Protein AF-A0AAW1ZH03-F1 (afdb_monomer_lite)

Sequence (108 aa):
MILFAAAESSPYEASGETVQTITFKEDQCNPSKTAIKCCICLKTLKKYLPIINAKINKKINSICRPNLYLWRTCRSIAKIVKNLVIKGYFPGSPRRSCIKYKMCKRID

pLDDT: mean 71.93, std 22.71, range [30.16, 93.81]

Structure (mmCIF, N/CA/C/O backbone):
data_AF-A0AAW1ZH03-F1
#
_entry.id   AF-A0AAW1ZH03-F1
#
loop_
_atom_site.group_PDB
_atom_site.id
_atom_site.type_symbol
_atom_site.label_atom_id
_atom_site.label_alt_id
_atom_site.label_comp_id
_atom_site.label_asym_id
_atom_site.label_entity_id
_atom_site.label_seq_id
_atom_site.pdbx_PDB_ins_code
_atom_site.Cartn_x
_atom_site.Cartn_y
_atom_site.Cartn_z
_atom_site.occupancy
_atom_site.B_iso_or_equiv
_atom_site.auth_seq_id
_atom_site.auth_comp_id
_atom_site.auth_asym_id
_atom_site.auth_atom_id
_atom_site.pdbx_PDB_model_num
ATOM 1 N N . MET A 1 1 ? 33.033 -42.393 -45.285 1.00 32.06 1 MET A N 1
ATOM 2 C CA . MET A 1 1 ? 34.231 -41.855 -45.962 1.00 32.06 1 MET A CA 1
ATOM 3 C C . MET A 1 1 ? 33.945 -40.416 -46.386 1.00 32.06 1 MET A C 1
ATOM 5 O O . MET A 1 1 ? 32.972 -40.213 -47.088 1.00 32.06 1 MET A O 1
ATOM 9 N N . ILE A 1 2 ? 34.726 -39.473 -45.839 1.00 30.16 2 ILE A N 1
ATOM 10 C CA . ILE A 1 2 ? 35.370 -38.285 -46.454 1.00 30.16 2 ILE A CA 1
ATOM 11 C C . ILE A 1 2 ? 34.574 -37.379 -47.433 1.00 30.16 2 ILE A C 1
ATOM 13 O O . ILE A 1 2 ? 34.285 -37.806 -48.540 1.00 30.16 2 ILE A O 1
ATOM 17 N N . LEU A 1 3 ? 34.409 -36.108 -46.990 1.00 34.41 3 LEU A N 1
ATOM 18 C CA . LEU A 1 3 ? 34.442 -34.776 -47.667 1.00 34.41 3 LEU A CA 1
ATOM 19 C C . LEU A 1 3 ? 33.531 -34.524 -48.901 1.00 34.41 3 LEU A C 1
ATOM 21 O O . LEU A 1 3 ? 33.303 -35.408 -49.705 1.00 34.41 3 LEU A O 1
ATOM 25 N N . PHE A 1 4 ? 32.915 -33.348 -49.100 1.00 31.84 4 PHE A N 1
ATOM 26 C CA . PHE A 1 4 ? 33.530 -32.026 -49.305 1.00 31.84 4 PHE A CA 1
ATOM 27 C C . PHE A 1 4 ? 32.598 -30.852 -48.949 1.00 31.84 4 PHE A C 1
ATOM 29 O O . PHE A 1 4 ? 31.381 -30.922 -49.099 1.00 31.84 4 PHE A O 1
ATOM 36 N N . ALA A 1 5 ? 33.226 -29.750 -48.537 1.00 40.78 5 ALA A N 1
ATOM 37 C CA . ALA A 1 5 ? 32.662 -28.408 -48.504 1.00 40.78 5 ALA A CA 1
ATOM 38 C C . ALA A 1 5 ? 32.728 -27.751 -49.895 1.00 40.78 5 ALA A C 1
ATOM 40 O O . ALA A 1 5 ? 33.683 -27.987 -50.634 1.00 40.78 5 ALA A O 1
ATOM 41 N N . ALA A 1 6 ? 31.778 -26.861 -50.190 1.00 39.00 6 ALA A N 1
ATOM 42 C CA . ALA A 1 6 ? 31.954 -25.758 -51.132 1.00 39.00 6 ALA A CA 1
ATOM 43 C C . ALA A 1 6 ? 31.094 -24.561 -50.682 1.00 39.00 6 ALA A C 1
ATOM 45 O O . ALA A 1 6 ? 29.874 -24.668 -50.559 1.00 39.00 6 ALA A O 1
ATOM 46 N N . ALA A 1 7 ? 31.771 -23.447 -50.389 1.00 38.81 7 ALA A N 1
ATOM 47 C CA . ALA A 1 7 ? 31.233 -22.084 -50.423 1.00 38.81 7 ALA A CA 1
ATOM 48 C C . ALA A 1 7 ? 30.827 -21.753 -51.887 1.00 38.81 7 ALA A C 1
ATOM 50 O O . ALA A 1 7 ? 31.206 -22.490 -52.788 1.00 38.81 7 ALA A O 1
ATOM 51 N N . GLU A 1 8 ? 30.019 -20.763 -52.267 1.00 34.84 8 GLU A N 1
ATOM 52 C CA . GLU A 1 8 ? 29.898 -19.334 -51.943 1.00 34.84 8 GLU A CA 1
ATOM 53 C C . GLU A 1 8 ? 28.480 -18.913 -52.420 1.00 34.84 8 GLU A C 1
ATOM 55 O O . GLU A 1 8 ? 27.965 -19.462 -53.389 1.00 34.84 8 GLU A O 1
ATOM 60 N N . SER A 1 9 ? 27.730 -17.987 -51.825 1.00 33.94 9 SER A N 1
ATOM 61 C CA . SER A 1 9 ? 27.939 -16.538 -51.917 1.00 33.94 9 SER A CA 1
ATOM 62 C C . SER A 1 9 ? 26.737 -15.828 -51.259 1.00 33.94 9 SER A C 1
ATOM 64 O O . SER A 1 9 ? 25.594 -16.265 -51.376 1.00 33.94 9 SER A O 1
ATOM 66 N N . SER A 1 10 ? 27.019 -14.742 -50.537 1.00 34.88 10 SER A N 1
ATOM 67 C CA . SER A 1 10 ? 26.050 -13.747 -50.047 1.00 34.88 10 SER A CA 1
ATOM 68 C C . SER A 1 10 ? 25.786 -12.725 -51.162 1.00 34.88 10 SER A C 1
ATOM 70 O O . SER A 1 10 ? 26.697 -12.496 -51.964 1.00 34.88 10 SER A O 1
ATOM 72 N N . PRO A 1 11 ? 24.597 -12.096 -51.238 1.00 40.75 11 PRO A N 1
ATOM 73 C CA . PRO A 1 11 ? 24.511 -10.727 -50.714 1.00 40.75 11 PRO A CA 1
ATOM 74 C C . PRO A 1 11 ? 23.139 -10.337 -50.101 1.00 40.75 11 PRO A C 1
ATOM 76 O O . PRO A 1 11 ? 22.100 -10.522 -50.715 1.00 40.75 11 PRO A O 1
ATOM 79 N N . TYR A 1 12 ? 23.187 -9.797 -48.878 1.00 33.91 12 TYR A N 1
ATOM 80 C CA . TYR A 1 12 ? 22.412 -8.698 -48.248 1.00 33.91 12 TYR A CA 1
ATOM 81 C C . TYR A 1 12 ? 20.956 -8.328 -48.665 1.00 33.91 12 TYR A C 1
ATOM 83 O O . TYR A 1 12 ? 20.615 -8.250 -49.835 1.00 33.91 12 TYR A O 1
ATOM 91 N N . GLU A 1 13 ? 20.210 -7.884 -47.630 1.00 35.41 13 GLU A N 1
ATOM 92 C CA . GLU A 1 13 ? 18.899 -7.178 -47.570 1.00 35.41 13 GLU A CA 1
ATOM 93 C C . GLU A 1 13 ? 17.650 -8.085 -47.433 1.00 35.41 13 GLU A C 1
ATOM 95 O O . GLU A 1 13 ? 17.478 -9.039 -48.172 1.00 35.41 13 GLU A O 1
ATOM 100 N N . ALA A 1 14 ? 16.706 -7.913 -46.500 1.00 33.81 14 ALA A N 1
ATOM 101 C CA . ALA A 1 14 ? 16.389 -6.824 -45.583 1.00 33.81 14 ALA A CA 1
ATOM 102 C C . ALA A 1 14 ? 15.670 -7.356 -44.322 1.00 33.81 14 ALA A C 1
ATOM 104 O O . ALA A 1 14 ? 15.038 -8.413 -44.325 1.00 33.81 14 ALA A O 1
ATOM 105 N N . SER A 1 15 ? 15.778 -6.575 -43.247 1.00 41.31 15 SER A N 1
ATOM 106 C CA . SER A 1 15 ? 15.215 -6.762 -41.911 1.00 41.31 15 SER A CA 1
ATOM 107 C C . SER A 1 15 ? 13.775 -7.276 -41.847 1.00 41.31 15 SER A C 1
ATOM 109 O O . SER A 1 15 ? 12.833 -6.606 -42.261 1.00 41.31 15 SER A O 1
ATOM 111 N N . GLY A 1 16 ? 13.606 -8.392 -41.143 1.00 33.47 16 GLY A N 1
ATOM 112 C CA . GLY A 1 16 ? 12.364 -8.779 -40.482 1.00 33.47 16 GLY A CA 1
ATOM 113 C C . GLY A 1 16 ? 12.685 -9.192 -39.051 1.00 33.47 16 GLY A C 1
ATOM 114 O O . GLY A 1 16 ? 12.666 -10.378 -38.736 1.00 33.47 16 GLY A O 1
ATOM 115 N N . GLU A 1 17 ? 13.073 -8.236 -38.197 1.00 33.25 17 GLU A N 1
ATOM 116 C CA . GLU A 1 17 ? 13.313 -8.515 -36.778 1.00 33.25 17 GLU A CA 1
ATOM 117 C C . GLU A 1 17 ? 12.017 -9.018 -36.136 1.00 33.25 17 GLU A C 1
ATOM 119 O O . GLU A 1 17 ? 11.052 -8.285 -35.915 1.00 33.25 17 GLU A O 1
ATOM 124 N N . THR A 1 18 ? 12.016 -10.313 -35.842 1.00 35.81 18 THR A N 1
ATOM 125 C CA . THR A 1 18 ? 11.047 -10.994 -34.997 1.00 35.81 18 THR A CA 1
ATOM 126 C C . THR A 1 18 ? 10.892 -10.233 -33.686 1.00 35.81 18 THR A C 1
ATOM 128 O O . THR A 1 18 ? 11.823 -10.179 -32.880 1.00 35.81 18 THR A O 1
ATOM 131 N N . VAL A 1 19 ? 9.704 -9.669 -33.456 1.00 36.75 19 VAL A N 1
ATOM 132 C CA . VAL A 1 19 ? 9.298 -9.114 -32.162 1.00 36.75 19 VAL A CA 1
ATOM 133 C C . VAL A 1 19 ? 9.267 -10.263 -31.154 1.00 36.75 19 VAL A C 1
ATOM 135 O O . VAL A 1 19 ? 8.268 -10.962 -31.006 1.00 36.75 19 VAL A O 1
ATOM 138 N N . GLN A 1 20 ? 10.388 -10.497 -30.474 1.00 34.56 20 GLN A N 1
ATOM 139 C CA . GLN A 1 20 ? 10.443 -11.432 -29.360 1.00 34.56 20 GLN A CA 1
ATOM 140 C C . GLN A 1 20 ? 9.703 -10.811 -28.175 1.00 34.56 20 GLN A C 1
ATOM 142 O O . GLN A 1 20 ? 10.174 -9.873 -27.529 1.00 34.56 20 GLN A O 1
ATOM 147 N N . THR A 1 21 ? 8.517 -11.335 -27.887 1.00 38.44 21 THR A N 1
ATOM 148 C CA . THR A 1 21 ? 7.738 -10.994 -26.698 1.00 38.44 21 THR A CA 1
ATOM 149 C C . THR A 1 21 ? 8.459 -11.533 -25.460 1.00 38.44 21 THR A C 1
ATOM 151 O O . THR A 1 21 ? 8.298 -12.688 -25.072 1.00 38.44 21 THR A O 1
ATOM 154 N N . ILE A 1 22 ? 9.296 -10.708 -24.828 1.00 49.22 22 ILE A N 1
ATOM 155 C CA . ILE A 1 22 ? 10.022 -11.102 -23.616 1.00 49.22 22 ILE A CA 1
ATOM 156 C C . ILE A 1 22 ? 9.031 -11.170 -22.446 1.00 49.22 22 ILE A C 1
ATOM 158 O O . ILE A 1 22 ? 8.626 -10.153 -21.876 1.00 49.22 22 ILE A O 1
ATOM 162 N N . THR A 1 23 ? 8.644 -12.384 -22.058 1.00 39.25 23 THR A N 1
ATOM 163 C CA . THR A 1 23 ? 7.852 -12.627 -20.849 1.00 39.25 23 THR A CA 1
ATOM 164 C C . THR A 1 23 ? 8.747 -12.477 -19.615 1.00 39.25 23 THR A C 1
ATOM 166 O O . THR A 1 23 ? 9.415 -13.414 -19.180 1.00 39.25 23 THR A O 1
ATOM 169 N N . PHE A 1 24 ? 8.795 -11.278 -19.032 1.00 41.78 24 PHE A N 1
ATOM 170 C CA . PHE A 1 24 ? 9.543 -11.043 -17.794 1.00 41.78 24 PHE A CA 1
ATOM 171 C C . PHE A 1 24 ? 8.811 -11.647 -16.584 1.00 41.78 24 PHE A C 1
ATOM 173 O O . PHE A 1 24 ? 7.778 -11.128 -16.151 1.00 41.78 24 PHE A O 1
ATOM 180 N N . LYS A 1 25 ? 9.375 -12.718 -16.005 1.00 44.81 25 LYS A N 1
ATOM 181 C CA . LYS A 1 25 ? 9.008 -13.221 -14.669 1.00 44.81 25 LYS A CA 1
ATOM 182 C C . LYS A 1 25 ? 9.352 -12.161 -13.611 1.00 44.81 25 LYS A C 1
ATOM 184 O O . LYS A 1 25 ? 10.402 -11.528 -13.689 1.00 44.81 25 LYS A O 1
ATOM 189 N N . GLU A 1 26 ? 8.480 -11.991 -12.617 1.00 48.06 26 GLU A N 1
ATOM 190 C CA . GLU A 1 26 ? 8.466 -10.898 -11.619 1.00 48.06 26 GLU A CA 1
ATOM 191 C C . GLU A 1 26 ? 9.737 -10.720 -10.755 1.00 48.06 26 GLU A C 1
ATOM 193 O O . GLU A 1 26 ? 9.836 -9.733 -10.018 1.00 48.06 26 GLU A O 1
ATOM 198 N N . ASP A 1 27 ? 10.719 -11.618 -10.879 1.00 44.47 27 ASP A N 1
ATOM 199 C CA . ASP A 1 27 ? 11.968 -11.621 -10.109 1.00 44.47 27 ASP A CA 1
ATOM 200 C C . ASP A 1 27 ? 13.252 -11.433 -10.934 1.00 44.47 27 ASP A C 1
ATOM 202 O O . ASP A 1 27 ? 14.321 -11.249 -10.350 1.00 44.47 27 ASP A O 1
ATOM 206 N N . GLN A 1 28 ? 13.193 -11.389 -12.271 1.00 47.31 28 GLN A N 1
ATOM 207 C CA . GLN A 1 28 ? 14.393 -11.155 -13.086 1.00 47.31 28 GLN A CA 1
ATOM 208 C C . GLN A 1 28 ? 14.486 -9.705 -13.562 1.00 47.31 28 GLN A C 1
ATOM 210 O O . GLN A 1 28 ? 14.006 -9.317 -14.626 1.00 47.31 28 GLN A O 1
ATOM 215 N N . CYS A 1 29 ? 15.149 -8.889 -12.744 1.00 54.66 29 CYS A N 1
ATOM 216 C CA . CYS A 1 29 ? 15.605 -7.558 -13.126 1.00 54.66 29 CYS A CA 1
ATOM 217 C C . CYS A 1 29 ? 16.798 -7.660 -14.087 1.00 54.66 29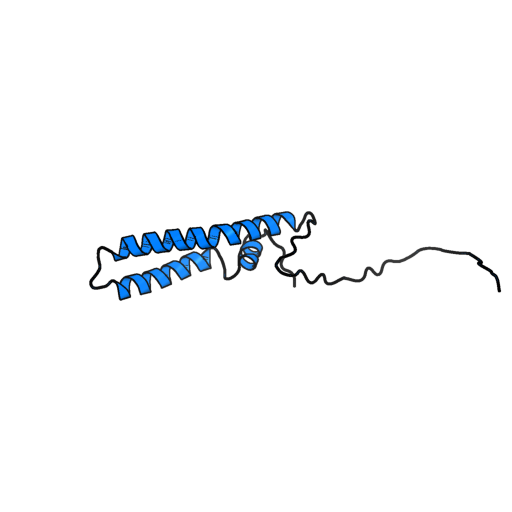 CYS A C 1
ATOM 219 O O . CYS A 1 29 ? 17.944 -7.633 -13.645 1.00 54.66 29 CYS A O 1
ATOM 221 N N . ASN A 1 30 ? 16.530 -7.787 -15.389 1.00 51.47 30 ASN A N 1
ATOM 222 C CA . ASN A 1 30 ? 17.571 -7.830 -16.418 1.00 51.47 30 ASN A CA 1
ATOM 223 C C . ASN A 1 30 ? 17.976 -6.389 -16.815 1.00 51.47 30 ASN A C 1
ATOM 225 O O . ASN A 1 30 ? 17.096 -5.600 -17.177 1.00 51.47 30 ASN A O 1
ATOM 229 N N . PRO A 1 31 ? 19.256 -5.984 -16.709 1.00 49.19 31 PRO A N 1
ATOM 230 C CA . PRO A 1 31 ? 19.671 -4.586 -16.784 1.00 49.19 31 PRO A CA 1
ATOM 231 C C . PRO A 1 31 ? 19.817 -4.103 -18.235 1.00 49.19 31 PRO A C 1
ATOM 233 O O . PRO A 1 31 ? 20.915 -3.853 -18.716 1.00 49.19 31 PRO A O 1
ATOM 236 N N . SER A 1 32 ? 18.705 -3.882 -18.934 1.00 48.25 32 SER A N 1
ATOM 237 C CA . SER A 1 32 ? 18.692 -2.881 -20.007 1.00 48.25 32 SER A CA 1
ATOM 238 C C . SER A 1 32 ? 18.497 -1.495 -19.373 1.00 48.25 32 SER A C 1
ATOM 240 O O . SER A 1 32 ? 17.863 -1.363 -18.325 1.00 48.25 32 SER A O 1
ATOM 242 N N . LYS A 1 33 ? 19.050 -0.422 -19.952 1.00 52.28 33 LYS A N 1
ATOM 243 C CA . LYS A 1 33 ? 19.032 0.938 -19.356 1.00 52.28 33 LYS A CA 1
ATOM 244 C C . LYS A 1 33 ? 17.619 1.457 -19.011 1.00 52.28 33 LYS A C 1
ATOM 246 O O . LYS A 1 33 ? 17.470 2.313 -18.141 1.00 52.28 33 LYS A O 1
ATOM 251 N N . THR A 1 34 ? 16.571 0.910 -19.634 1.00 53.44 34 THR A N 1
ATOM 252 C CA . THR A 1 34 ? 15.154 1.199 -19.338 1.00 53.44 34 THR A CA 1
ATOM 253 C C . THR A 1 34 ? 14.596 0.378 -18.161 1.00 53.44 34 THR A C 1
ATOM 255 O O . THR A 1 34 ? 13.622 0.787 -17.532 1.00 53.44 34 THR A O 1
ATOM 258 N N . ALA A 1 35 ? 15.231 -0.741 -17.806 1.00 64.88 35 ALA A N 1
ATOM 259 C CA . ALA A 1 35 ? 14.852 -1.609 -16.694 1.00 64.88 35 ALA A CA 1
ATOM 260 C C . ALA A 1 35 ? 15.410 -1.147 -15.336 1.00 64.88 35 ALA A C 1
ATOM 262 O O . ALA A 1 35 ? 14.793 -1.420 -14.311 1.00 64.88 35 ALA A O 1
ATOM 263 N N . ILE A 1 36 ? 16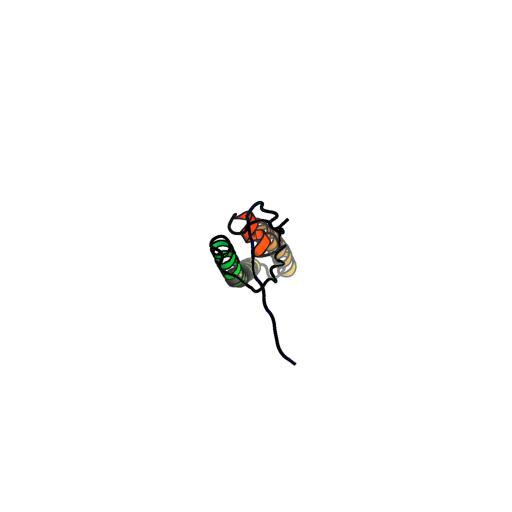.521 -0.397 -15.294 1.00 77.06 36 ILE A N 1
ATOM 264 C CA . ILE A 1 36 ? 17.170 -0.009 -14.023 1.00 77.06 36 ILE A CA 1
ATOM 265 C C . ILE A 1 36 ? 16.243 0.854 -13.148 1.00 77.06 36 ILE A C 1
ATOM 267 O O . ILE A 1 36 ? 16.056 0.546 -11.970 1.00 77.06 36 ILE A O 1
ATOM 271 N N . LYS A 1 37 ? 15.597 1.886 -13.715 1.00 82.38 37 LYS A N 1
ATOM 272 C CA . LYS A 1 37 ? 14.640 2.745 -12.981 1.00 82.38 37 LYS A CA 1
ATOM 273 C C . LYS A 1 37 ? 13.455 1.940 -12.438 1.00 82.38 37 LYS A C 1
ATOM 275 O O . LYS A 1 37 ? 13.063 2.107 -11.283 1.00 82.38 37 LYS A O 1
ATOM 280 N N . CYS A 1 38 ? 12.940 1.017 -13.249 1.00 83.75 38 CYS A N 1
ATOM 281 C CA . CYS A 1 38 ? 11.845 0.132 -12.868 1.00 83.75 38 CYS A CA 1
ATOM 282 C C . CYS A 1 38 ? 12.261 -0.808 -11.728 1.00 83.75 38 CYS A C 1
ATOM 284 O O . CYS A 1 38 ? 11.556 -0.926 -10.728 1.00 83.75 38 CYS A O 1
ATOM 286 N N . CYS A 1 39 ? 13.450 -1.397 -11.823 1.00 83.44 39 CYS A N 1
ATOM 287 C CA . CYS A 1 39 ? 14.021 -2.290 -10.822 1.00 83.44 39 CYS A CA 1
ATOM 288 C C . CYS A 1 39 ? 14.280 -1.605 -9.481 1.00 83.44 39 CYS A C 1
ATOM 290 O O . CYS A 1 39 ? 13.910 -2.145 -8.436 1.00 83.44 39 CYS A O 1
ATOM 292 N N . ILE A 1 40 ? 14.866 -0.405 -9.497 1.00 86.56 40 ILE A N 1
ATOM 293 C CA . ILE A 1 40 ? 15.069 0.399 -8.287 1.00 86.56 40 ILE A CA 1
ATOM 294 C C . ILE A 1 40 ? 13.715 0.724 -7.654 1.00 86.56 40 ILE A C 1
ATOM 296 O O . ILE A 1 40 ? 13.538 0.511 -6.453 1.00 86.56 40 ILE A O 1
ATOM 300 N N . CYS A 1 41 ? 12.736 1.166 -8.449 1.00 88.31 41 CYS A N 1
ATOM 301 C CA . CYS A 1 41 ? 11.399 1.461 -7.947 1.00 88.31 41 CYS A CA 1
ATOM 302 C C . CYS A 1 41 ? 10.730 0.224 -7.319 1.00 88.31 41 CYS A C 1
ATOM 304 O O . CYS A 1 41 ? 10.243 0.299 -6.191 1.00 88.31 41 CYS A O 1
ATOM 306 N N . LEU A 1 42 ? 10.768 -0.934 -7.987 1.00 87.38 42 LEU A N 1
ATOM 307 C CA . LEU A 1 42 ? 10.178 -2.180 -7.487 1.00 87.38 42 LEU A CA 1
ATOM 308 C C . LEU A 1 42 ? 10.822 -2.640 -6.176 1.00 87.38 42 LEU A C 1
ATOM 310 O O . LEU A 1 42 ? 10.104 -2.929 -5.216 1.00 87.38 42 LEU A O 1
ATOM 314 N N . LYS A 1 43 ? 12.160 -2.677 -6.112 1.00 88.06 43 LYS A N 1
ATOM 315 C CA . LYS A 1 43 ? 12.897 -3.046 -4.891 1.00 88.06 43 LYS A CA 1
ATOM 316 C C . LYS A 1 43 ? 12.593 -2.084 -3.745 1.00 88.06 43 LYS A C 1
ATOM 318 O O . LYS A 1 43 ? 12.344 -2.523 -2.622 1.00 88.06 43 LYS A O 1
ATOM 323 N N . THR A 1 44 ? 12.557 -0.785 -4.038 1.00 89.00 44 THR A N 1
ATOM 324 C CA . THR A 1 44 ? 12.243 0.249 -3.047 1.00 89.00 44 THR A CA 1
ATOM 325 C C . THR A 1 44 ? 10.824 0.057 -2.523 1.00 89.00 44 THR A C 1
ATOM 327 O O . THR A 1 44 ? 10.629 -0.089 -1.322 1.00 89.00 44 THR A O 1
ATOM 330 N N . LEU A 1 45 ? 9.822 -0.058 -3.392 1.00 88.88 45 LEU A N 1
ATOM 331 C CA . LEU A 1 45 ? 8.440 -0.247 -2.954 1.00 88.88 45 LEU A CA 1
ATOM 332 C C . LEU A 1 45 ? 8.231 -1.545 -2.175 1.00 88.88 45 LEU A C 1
ATOM 334 O O . LEU A 1 45 ? 7.589 -1.500 -1.126 1.00 88.88 45 LEU A O 1
ATOM 338 N N . LYS A 1 46 ? 8.809 -2.672 -2.622 1.00 87.75 46 LYS A N 1
ATOM 339 C CA . LYS A 1 46 ? 8.751 -3.949 -1.885 1.00 87.75 46 LYS A CA 1
ATOM 340 C C . LYS A 1 46 ? 9.306 -3.799 -0.457 1.00 87.75 46 LYS A C 1
ATOM 342 O O . LYS A 1 46 ? 8.734 -4.363 0.471 1.00 87.75 46 LYS A O 1
ATOM 347 N N . LYS A 1 47 ? 10.359 -2.994 -0.257 1.00 89.31 47 LYS A N 1
ATOM 348 C CA . LYS A 1 47 ? 10.965 -2.748 1.066 1.00 89.31 47 LYS A CA 1
ATOM 349 C C . LYS A 1 47 ? 10.203 -1.715 1.909 1.00 89.31 47 LYS A C 1
ATOM 351 O O . LYS A 1 47 ? 10.049 -1.903 3.111 1.00 89.31 47 LYS A O 1
ATOM 356 N N . TYR A 1 48 ? 9.715 -0.631 1.307 1.00 88.62 48 TYR A N 1
ATOM 357 C CA . TYR A 1 48 ? 9.104 0.490 2.036 1.00 88.62 48 TYR A CA 1
ATOM 358 C C . TYR A 1 48 ? 7.620 0.284 2.361 1.00 88.62 48 TYR A C 1
ATOM 360 O O . TYR A 1 48 ? 7.176 0.704 3.430 1.00 88.62 48 TYR A O 1
ATOM 368 N N . LEU A 1 49 ? 6.847 -0.383 1.498 1.00 88.69 49 LEU A N 1
ATOM 369 C CA . LEU A 1 49 ? 5.423 -0.657 1.736 1.00 88.69 49 LEU A CA 1
ATOM 370 C C . LEU A 1 49 ? 5.122 -1.330 3.088 1.00 88.69 49 LEU A C 1
ATOM 372 O O . LEU A 1 49 ? 4.219 -0.852 3.785 1.00 88.69 49 LEU A O 1
ATOM 376 N N . PRO A 1 50 ? 5.827 -2.399 3.510 1.00 90.00 50 PRO A N 1
ATOM 377 C CA . PRO A 1 50 ? 5.579 -3.006 4.818 1.00 90.00 50 PRO A CA 1
ATOM 378 C C . PRO A 1 50 ? 5.939 -2.061 5.973 1.00 90.00 50 PRO A C 1
ATOM 380 O O . PRO A 1 50 ? 5.192 -1.978 6.948 1.00 90.00 50 PRO A O 1
ATOM 383 N N . ILE A 1 51 ? 7.018 -1.280 5.841 1.00 92.06 51 ILE A N 1
ATOM 384 C CA . ILE A 1 51 ? 7.459 -0.309 6.857 1.00 92.06 51 ILE A CA 1
ATOM 385 C C . ILE A 1 51 ? 6.415 0.800 7.038 1.00 92.06 51 ILE A C 1
ATOM 387 O O . ILE A 1 51 ? 6.045 1.134 8.166 1.00 92.06 51 ILE A O 1
ATOM 391 N N . ILE A 1 52 ? 5.907 1.356 5.934 1.00 90.69 52 ILE A N 1
ATOM 392 C CA . ILE A 1 52 ? 4.857 2.382 5.946 1.00 90.69 52 ILE A CA 1
ATOM 393 C C . ILE A 1 52 ? 3.587 1.816 6.590 1.00 90.69 52 ILE A C 1
ATOM 395 O O . ILE A 1 52 ? 3.019 2.442 7.486 1.00 90.69 52 ILE A O 1
ATOM 399 N N . ASN A 1 53 ? 3.177 0.603 6.206 1.00 90.69 53 ASN A N 1
ATOM 400 C CA . ASN 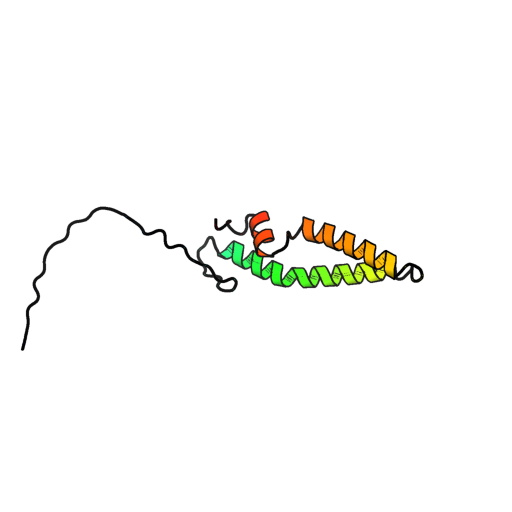A 1 53 ? 2.016 -0.060 6.799 1.00 90.69 53 ASN A CA 1
ATOM 401 C C . ASN A 1 53 ? 2.162 -0.261 8.312 1.00 90.69 53 ASN A C 1
ATOM 403 O O . ASN A 1 53 ? 1.215 0.005 9.056 1.00 90.69 53 ASN A O 1
ATOM 407 N N . ALA A 1 54 ? 3.335 -0.694 8.777 1.00 92.19 54 ALA A N 1
ATOM 408 C CA . ALA A 1 54 ? 3.614 -0.867 10.198 1.00 92.19 54 ALA A CA 1
ATOM 409 C C . ALA A 1 54 ? 3.548 0.468 10.960 1.00 92.19 54 ALA A C 1
ATOM 411 O O . ALA A 1 54 ? 2.892 0.549 12.003 1.00 92.19 54 ALA A O 1
ATOM 412 N N . LYS A 1 55 ? 4.150 1.536 10.415 1.00 93.56 55 LYS A N 1
ATOM 413 C CA . LYS A 1 55 ? 4.090 2.884 11.008 1.00 93.56 55 LYS A CA 1
ATOM 414 C C . LYS A 1 55 ? 2.658 3.408 11.102 1.00 93.56 55 LYS A C 1
ATOM 416 O O . LYS A 1 55 ? 2.263 3.894 12.163 1.00 93.56 55 LYS A O 1
ATOM 421 N N . ILE A 1 56 ? 1.868 3.268 10.036 1.00 91.75 56 ILE A N 1
ATOM 422 C CA . ILE A 1 56 ? 0.465 3.701 10.041 1.00 91.75 56 ILE A CA 1
ATOM 423 C C . ILE A 1 56 ? -0.335 2.894 11.067 1.00 91.75 56 ILE A C 1
ATOM 425 O O . ILE A 1 56 ? -1.032 3.487 11.882 1.00 91.75 56 ILE A O 1
ATOM 429 N N . ASN A 1 57 ? -0.190 1.566 11.105 1.00 91.38 57 ASN A N 1
ATOM 430 C CA . ASN A 1 57 ? -0.879 0.732 12.097 1.00 91.38 57 ASN A CA 1
ATOM 431 C C . ASN A 1 57 ? -0.526 1.141 13.542 1.00 91.38 57 ASN A C 1
ATOM 433 O O . ASN A 1 57 ? -1.413 1.203 14.394 1.00 91.38 57 ASN A O 1
ATOM 437 N N . LYS A 1 58 ? 0.743 1.474 13.822 1.00 93.81 58 LYS A N 1
ATOM 438 C CA . LYS A 1 58 ? 1.163 1.981 15.140 1.00 93.81 58 LYS A CA 1
ATOM 439 C C . LYS A 1 58 ? 0.469 3.305 15.477 1.00 93.81 58 LYS A C 1
ATOM 441 O O . LYS A 1 58 ? -0.001 3.477 16.602 1.00 93.81 58 LYS A O 1
ATOM 446 N N . LYS A 1 59 ? 0.353 4.218 14.507 1.00 92.81 59 LYS A N 1
ATOM 447 C CA . LYS A 1 59 ? -0.342 5.500 14.695 1.00 92.81 59 LYS A CA 1
ATOM 448 C C . LYS A 1 59 ? -1.848 5.312 14.898 1.00 92.81 59 LYS A C 1
ATOM 450 O O . LYS A 1 59 ? -2.407 5.942 15.786 1.00 92.81 59 LYS A O 1
ATOM 455 N N . ILE A 1 60 ? -2.477 4.395 14.163 1.00 90.94 60 ILE A N 1
ATOM 456 C CA . ILE A 1 60 ? -3.888 4.023 14.351 1.00 90.94 60 ILE A CA 1
ATOM 457 C C . ILE A 1 60 ? -4.133 3.527 15.775 1.00 90.94 60 ILE A C 1
ATOM 459 O O . ILE A 1 60 ? -5.049 4.005 16.436 1.00 90.94 60 ILE A O 1
ATOM 463 N N . ASN A 1 61 ? -3.290 2.619 16.277 1.00 89.81 61 ASN A N 1
ATOM 464 C CA . ASN A 1 61 ? -3.418 2.131 17.650 1.00 89.81 61 ASN A CA 1
ATOM 465 C C . ASN A 1 61 ? -3.302 3.279 18.661 1.00 89.81 61 ASN A C 1
ATOM 467 O O . ASN A 1 61 ? -4.072 3.323 19.609 1.00 89.81 61 ASN A O 1
ATOM 471 N N . SER A 1 62 ? -2.385 4.226 18.436 1.00 91.94 62 SER A N 1
ATOM 472 C CA . SER A 1 62 ? -2.235 5.423 19.274 1.00 91.94 62 SER A CA 1
ATOM 473 C C . SER A 1 62 ? -3.483 6.311 19.276 1.00 91.94 62 SER A C 1
ATOM 475 O O . SER A 1 62 ? -3.857 6.805 20.332 1.00 91.94 62 SER A O 1
ATOM 477 N N . ILE A 1 63 ? -4.115 6.512 18.115 1.00 90.69 63 ILE A N 1
ATOM 478 C CA . ILE A 1 63 ? -5.328 7.332 17.952 1.00 90.69 63 ILE A CA 1
ATOM 479 C C . ILE A 1 63 ? -6.546 6.647 18.584 1.00 90.69 63 ILE A C 1
ATOM 481 O O . ILE A 1 63 ? -7.370 7.304 19.211 1.00 90.69 63 ILE A O 1
ATOM 485 N N . CYS A 1 64 ? -6.657 5.324 18.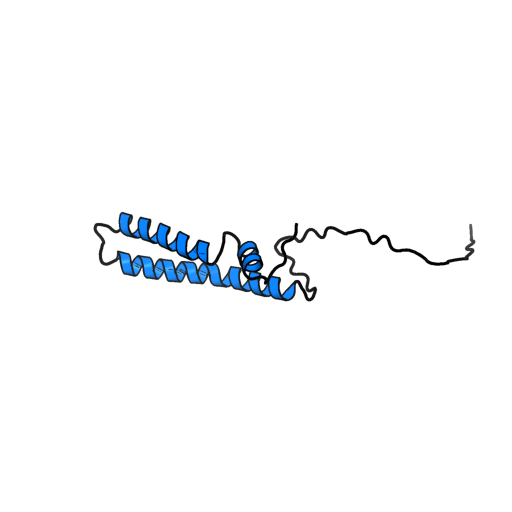449 1.00 91.19 64 CYS A N 1
ATOM 486 C CA . CYS A 1 64 ? -7.787 4.574 18.995 1.00 91.19 64 CYS A CA 1
ATOM 487 C C . CYS A 1 64 ? -7.646 4.256 20.489 1.00 91.19 64 CYS A C 1
ATOM 489 O O . CYS A 1 64 ? -8.653 3.987 21.137 1.00 91.19 64 CYS A O 1
ATOM 491 N N . ARG A 1 65 ? -6.428 4.304 21.053 1.00 90.50 65 ARG A N 1
ATOM 492 C CA . ARG A 1 65 ? -6.149 3.990 22.468 1.00 90.50 65 ARG A CA 1
ATOM 493 C C . ARG A 1 65 ? -6.983 4.791 23.472 1.00 90.50 65 ARG A C 1
ATOM 495 O O . ARG A 1 65 ? -7.462 4.159 24.404 1.00 90.50 65 ARG A O 1
ATOM 502 N N . PRO A 1 66 ? -7.198 6.110 23.318 1.00 89.25 66 PRO A N 1
ATOM 503 C CA . PRO A 1 66 ? -8.063 6.857 24.235 1.00 89.25 66 PRO A CA 1
ATOM 504 C C . PRO A 1 66 ? -9.548 6.460 24.153 1.00 89.25 66 PRO A C 1
ATOM 506 O O . PRO A 1 66 ? -10.282 6.668 25.110 1.00 89.25 66 PRO A O 1
ATOM 509 N N . ASN A 1 67 ? -9.999 5.848 23.054 1.00 84.31 67 ASN A N 1
ATOM 510 C CA . ASN A 1 67 ? -11.399 5.475 22.834 1.00 84.31 67 ASN A CA 1
ATOM 511 C C . ASN A 1 67 ? -11.602 3.957 22.964 1.00 84.31 67 ASN A C 1
ATOM 513 O O . ASN A 1 67 ? -12.056 3.305 22.022 1.00 84.31 67 ASN A O 1
ATOM 517 N N . LEU A 1 68 ? -11.258 3.377 24.122 1.00 80.69 68 LEU A N 1
ATOM 518 C CA . LEU A 1 68 ? -11.350 1.924 24.352 1.00 80.69 68 LEU A CA 1
ATOM 519 C C . LEU A 1 68 ? -12.769 1.371 24.135 1.00 80.69 68 LEU A C 1
ATOM 521 O O . LEU A 1 68 ? -12.928 0.318 23.520 1.00 80.69 68 LEU A O 1
ATOM 525 N N . TYR A 1 69 ? -13.795 2.112 24.560 1.00 88.31 69 TYR A N 1
ATOM 526 C CA . TYR A 1 69 ? -15.205 1.743 24.389 1.00 88.31 69 TYR A CA 1
ATOM 527 C C . TYR A 1 69 ? -15.637 1.684 22.910 1.00 88.31 69 TYR A C 1
ATOM 529 O O . TYR A 1 69 ? -16.496 0.887 22.543 1.00 88.31 69 TYR A O 1
ATOM 537 N N . LEU A 1 70 ? -14.979 2.453 22.033 1.00 91.81 70 LEU A N 1
ATOM 538 C CA . LEU A 1 70 ? -15.174 2.438 20.576 1.00 91.81 70 LEU A CA 1
ATOM 539 C C . LEU A 1 70 ? -14.007 1.781 19.833 1.00 91.81 70 LEU A C 1
ATOM 541 O O . LEU A 1 70 ? -13.867 1.967 18.624 1.00 91.81 70 LEU A O 1
ATOM 545 N N . TRP A 1 71 ? -13.163 0.997 20.507 1.00 88.38 71 TRP A N 1
ATOM 546 C CA . TRP A 1 71 ? -11.914 0.495 19.928 1.00 88.38 71 TRP A CA 1
ATOM 547 C C . TRP A 1 71 ? -12.127 -0.254 18.605 1.00 88.38 71 TRP A C 1
ATOM 549 O O . TRP A 1 71 ? -11.412 -0.018 17.628 1.00 88.38 71 TRP A O 1
ATOM 559 N N . ARG A 1 72 ? -13.145 -1.126 18.543 1.00 90.50 72 ARG A N 1
ATOM 560 C CA . ARG A 1 72 ? -13.496 -1.877 17.323 1.00 90.50 72 ARG A CA 1
ATOM 561 C C . ARG A 1 72 ? -13.921 -0.944 16.186 1.00 90.50 72 ARG A C 1
ATOM 563 O O . ARG A 1 72 ? -13.403 -1.071 15.076 1.00 90.50 72 ARG A O 1
ATOM 570 N N . THR A 1 73 ? -14.801 0.012 16.473 1.00 93.31 73 THR A N 1
ATOM 571 C CA . THR A 1 73 ? -15.303 0.996 15.503 1.00 93.31 73 THR A CA 1
ATOM 572 C C . THR A 1 73 ? -14.182 1.909 15.011 1.00 93.31 73 THR A C 1
ATOM 574 O O . THR A 1 73 ? -13.980 2.035 13.803 1.00 93.31 73 THR A O 1
ATOM 577 N N . CYS A 1 74 ? -13.373 2.452 15.924 1.00 92.56 74 CYS A N 1
ATOM 578 C CA . CYS A 1 74 ? -12.219 3.286 15.599 1.00 92.56 74 CYS A CA 1
ATOM 579 C C . CYS A 1 74 ? -11.225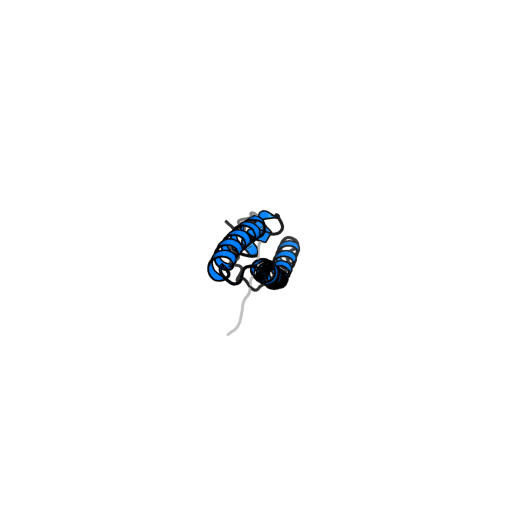 2.542 14.702 1.00 92.56 74 CYS A C 1
ATOM 581 O O . CYS A 1 74 ? -10.814 3.062 13.665 1.00 92.56 74 CYS A O 1
ATOM 583 N N . ARG A 1 75 ? -10.884 1.289 15.035 1.00 93.00 75 ARG A N 1
ATOM 584 C CA . ARG A 1 75 ? -9.955 0.481 14.232 1.00 93.00 75 ARG A CA 1
ATOM 585 C C . ARG A 1 75 ? -10.522 0.154 12.850 1.00 93.00 75 ARG A C 1
ATOM 587 O O . ARG A 1 75 ? -9.758 0.128 11.884 1.00 93.00 75 ARG A O 1
ATOM 594 N N . SER A 1 76 ? -11.831 -0.080 12.751 1.00 93.75 76 SER A N 1
ATOM 595 C CA . SER A 1 76 ? -12.521 -0.312 11.478 1.00 93.75 76 SER A CA 1
ATOM 596 C C . SER A 1 76 ? -12.426 0.913 10.564 1.00 93.75 76 SER A C 1
ATOM 598 O O . SER A 1 76 ? -11.878 0.819 9.463 1.00 93.75 76 SER A O 1
ATOM 600 N N . ILE A 1 77 ? -12.833 2.085 11.061 1.00 93.75 77 ILE A N 1
ATOM 601 C CA . ILE A 1 77 ? -12.757 3.357 10.325 1.00 93.75 77 ILE A CA 1
ATOM 602 C C . ILE A 1 77 ? -11.307 3.663 9.940 1.00 93.75 77 ILE A C 1
ATOM 604 O O . ILE A 1 77 ? -11.004 3.933 8.779 1.00 93.75 77 ILE A O 1
ATOM 608 N N . ALA A 1 78 ? -10.374 3.535 10.881 1.00 92.50 78 ALA A N 1
ATOM 609 C CA . ALA A 1 78 ? -8.964 3.798 10.634 1.00 92.50 78 ALA A CA 1
ATOM 610 C C . ALA A 1 78 ? -8.351 2.851 9.585 1.00 92.50 78 ALA A C 1
ATOM 612 O O . ALA A 1 78 ? -7.482 3.261 8.812 1.00 92.50 78 ALA A O 1
ATOM 613 N N . LYS A 1 79 ? -8.814 1.595 9.501 1.00 92.44 79 LYS A N 1
ATOM 614 C CA . LYS A 1 79 ? -8.413 0.654 8.443 1.00 92.44 79 LYS A CA 1
ATOM 615 C C . LYS A 1 79 ? -8.937 1.092 7.072 1.00 92.44 79 LYS A C 1
ATOM 617 O O . LYS A 1 79 ? -8.194 0.987 6.096 1.00 92.44 79 LYS A O 1
ATOM 622 N N . ILE A 1 80 ? -10.168 1.603 6.997 1.00 93.25 80 ILE A N 1
ATOM 623 C CA . ILE A 1 80 ? -10.742 2.166 5.763 1.00 93.25 80 ILE A CA 1
ATOM 624 C C . ILE A 1 80 ? -9.924 3.382 5.316 1.00 93.25 80 ILE A C 1
ATOM 626 O O . ILE A 1 80 ? -9.445 3.408 4.182 1.00 93.25 80 ILE A O 1
ATOM 630 N N . VAL A 1 81 ? -9.668 4.327 6.225 1.00 91.75 81 VAL A N 1
ATOM 631 C CA . VAL A 1 81 ? -8.853 5.523 5.952 1.00 91.75 81 VAL A CA 1
ATOM 632 C C . VAL A 1 81 ? -7.440 5.138 5.508 1.00 91.75 81 VAL A C 1
ATOM 634 O O . VAL A 1 81 ? -6.959 5.639 4.493 1.00 91.75 81 VAL A O 1
ATOM 637 N N . LYS A 1 82 ? -6.790 4.182 6.189 1.00 91.44 82 LYS A N 1
ATOM 638 C CA . LYS A 1 82 ? -5.486 3.653 5.758 1.00 91.44 82 LYS A CA 1
ATOM 639 C C . LYS A 1 82 ? -5.538 3.138 4.326 1.00 91.44 82 LYS A C 1
ATOM 641 O O . LYS A 1 82 ? -4.645 3.442 3.542 1.00 91.44 82 LYS A O 1
ATOM 646 N N . ASN A 1 83 ? -6.548 2.342 3.988 1.00 90.69 83 ASN A N 1
ATOM 647 C CA . ASN A 1 83 ? -6.673 1.774 2.652 1.00 90.69 83 ASN A CA 1
ATOM 648 C C . ASN A 1 83 ? -6.890 2.857 1.589 1.00 90.69 83 ASN A C 1
ATOM 650 O O . ASN A 1 83 ? -6.326 2.727 0.506 1.00 90.69 83 ASN A O 1
ATOM 654 N N . LEU A 1 84 ? -7.648 3.916 1.889 1.00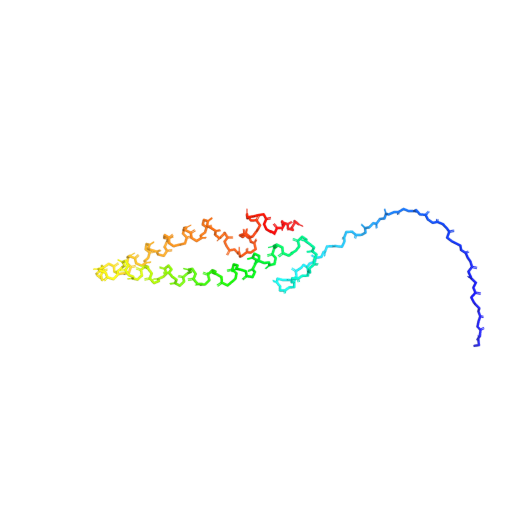 89.50 84 LEU A N 1
ATOM 655 C CA . LEU A 1 84 ? -7.815 5.066 0.992 1.00 89.50 84 LEU A CA 1
ATOM 656 C C . LEU A 1 84 ? -6.476 5.766 0.732 1.00 89.50 84 LEU A C 1
ATOM 658 O O . LEU A 1 84 ? -6.089 5.936 -0.424 1.00 89.50 84 LEU A O 1
ATOM 662 N N . VAL A 1 85 ? -5.727 6.077 1.794 1.00 89.06 85 VAL A N 1
ATOM 663 C CA . VAL A 1 85 ? -4.402 6.709 1.689 1.00 89.06 85 VAL A CA 1
ATOM 664 C C . VAL A 1 85 ? -3.441 5.813 0.905 1.00 89.06 85 VAL A C 1
ATOM 666 O O . VAL A 1 85 ? -2.870 6.238 -0.096 1.00 89.06 85 VAL A O 1
ATOM 669 N N . ILE A 1 86 ? -3.299 4.545 1.301 1.00 88.56 86 ILE A N 1
ATOM 670 C CA . ILE A 1 86 ? -2.373 3.609 0.654 1.00 88.56 86 ILE A CA 1
ATOM 671 C C . ILE A 1 86 ? -2.734 3.392 -0.815 1.00 88.56 86 ILE A C 1
ATOM 673 O O . ILE A 1 86 ? -1.829 3.415 -1.637 1.00 88.56 86 ILE A O 1
ATOM 677 N N . LYS A 1 87 ? -4.014 3.233 -1.178 1.00 87.19 87 LYS A N 1
ATOM 678 C CA . LYS A 1 87 ? -4.417 3.079 -2.588 1.00 87.19 87 LYS A CA 1
ATOM 679 C C . LYS A 1 87 ? -4.156 4.339 -3.416 1.00 87.19 87 LYS A C 1
ATOM 681 O O . LYS A 1 87 ? -3.840 4.215 -4.599 1.00 87.19 87 LYS A O 1
ATOM 686 N N . GLY A 1 88 ? -4.254 5.526 -2.812 1.00 84.06 88 GLY A N 1
ATOM 687 C CA . GLY A 1 88 ? -3.928 6.793 -3.470 1.00 84.06 88 GLY A CA 1
ATOM 688 C C . GLY A 1 88 ? -2.465 6.860 -3.922 1.00 84.06 88 GLY A C 1
ATOM 689 O O . GLY A 1 88 ? -2.184 7.215 -5.072 1.00 84.06 88 GLY A O 1
ATOM 690 N N . TYR A 1 89 ? -1.537 6.450 -3.054 1.00 82.00 89 TYR A N 1
ATOM 691 C CA . TYR A 1 89 ? -0.097 6.459 -3.346 1.00 82.00 89 TYR A CA 1
ATOM 692 C C . TYR A 1 89 ? 0.392 5.185 -4.056 1.00 82.00 89 TYR A C 1
ATOM 694 O O . TYR A 1 89 ? 1.221 5.255 -4.959 1.00 82.00 89 TYR A O 1
ATOM 702 N N . PHE A 1 90 ? -0.145 4.020 -3.696 1.00 85.25 90 PHE A N 1
ATOM 703 C CA . PHE A 1 90 ? 0.306 2.704 -4.148 1.00 85.25 90 PHE A CA 1
ATOM 704 C C . PHE A 1 90 ? -0.876 1.883 -4.694 1.00 85.25 90 PHE A C 1
ATOM 706 O O . PHE A 1 90 ? -1.504 1.114 -3.957 1.00 85.25 90 PHE A O 1
ATOM 713 N N . PRO A 1 91 ? -1.229 2.038 -5.984 1.00 78.06 91 PRO A N 1
ATOM 714 C CA . PRO A 1 91 ? -2.381 1.366 -6.580 1.00 78.06 91 PRO A CA 1
ATOM 715 C C . PRO A 1 91 ? -2.150 -0.146 -6.744 1.00 78.06 91 PRO A C 1
ATOM 717 O O . PRO A 1 91 ? -1.754 -0.636 -7.803 1.00 78.06 91 PRO A O 1
ATOM 720 N N . GLY A 1 92 ? -2.450 -0.907 -5.693 1.00 77.25 92 GLY A N 1
ATOM 721 C CA . GLY A 1 92 ? -2.504 -2.369 -5.709 1.00 77.25 92 GLY A CA 1
ATOM 722 C C . GLY A 1 92 ? -1.130 -3.029 -5.643 1.00 77.25 92 GLY A C 1
ATOM 723 O O . GLY A 1 92 ? -0.749 -3.523 -4.588 1.00 77.25 92 GLY A O 1
ATOM 724 N N . SER A 1 93 ? -0.392 -3.048 -6.758 1.00 81.69 93 SER A N 1
ATOM 725 C CA . SER A 1 93 ? 0.917 -3.707 -6.837 1.00 81.69 93 SER A CA 1
ATOM 726 C C . SER A 1 93 ? 2.076 -2.702 -6.902 1.00 81.69 93 SER A C 1
ATOM 728 O O . SER A 1 93 ? 1.920 -1.597 -7.446 1.00 81.69 93 SER A O 1
ATOM 730 N N . PRO A 1 94 ? 3.274 -3.073 -6.404 1.00 81.75 94 PRO A N 1
ATOM 731 C CA . PRO A 1 94 ? 4.488 -2.277 -6.583 1.00 81.75 94 PRO A CA 1
ATOM 732 C C . PRO A 1 94 ? 4.730 -1.916 -8.053 1.00 81.75 94 PRO A C 1
ATOM 734 O O . PRO A 1 94 ? 5.066 -0.779 -8.365 1.00 81.75 94 PRO A O 1
ATOM 737 N N . ARG A 1 95 ? 4.456 -2.846 -8.978 1.00 81.88 95 ARG A N 1
ATOM 738 C CA . ARG A 1 95 ? 4.593 -2.615 -10.421 1.00 81.88 95 ARG A CA 1
ATOM 739 C C . ARG A 1 95 ? 3.626 -1.559 -10.942 1.00 81.88 95 ARG A C 1
ATOM 741 O O . ARG A 1 95 ? 4.068 -0.638 -11.621 1.00 81.88 95 ARG A O 1
ATOM 748 N N . ARG A 1 96 ? 2.337 -1.629 -10.589 1.00 83.50 96 ARG A N 1
ATOM 749 C CA . ARG A 1 96 ? 1.356 -0.592 -10.968 1.00 83.50 96 ARG A CA 1
ATOM 750 C C . ARG A 1 96 ? 1.739 0.779 -10.422 1.00 83.50 96 ARG A C 1
ATOM 752 O O . ARG A 1 96 ? 1.602 1.773 -11.125 1.00 83.50 96 ARG A O 1
ATOM 759 N N . SER A 1 97 ? 2.264 0.821 -9.202 1.00 87.00 97 SER A N 1
ATOM 760 C CA . SER A 1 97 ? 2.770 2.052 -8.594 1.00 87.00 97 SER A CA 1
ATOM 761 C C . SER A 1 97 ? 3.963 2.602 -9.385 1.00 87.00 97 SER A C 1
ATOM 763 O O . SER A 1 97 ? 3.958 3.763 -9.781 1.00 87.00 97 SER A O 1
ATOM 765 N N . CYS A 1 98 ? 4.944 1.764 -9.723 1.00 86.31 98 CYS A N 1
ATOM 766 C CA . CYS A 1 98 ? 6.086 2.181 -10.537 1.00 86.31 98 CYS A CA 1
ATOM 767 C C . CYS A 1 98 ? 5.704 2.595 -11.966 1.00 86.31 98 CYS A C 1
ATOM 769 O O . CYS A 1 98 ? 6.334 3.493 -12.518 1.00 86.31 98 CYS A O 1
ATOM 771 N N . ILE A 1 99 ? 4.666 2.001 -12.561 1.00 85.56 99 ILE A N 1
ATOM 772 C CA . ILE A 1 99 ? 4.107 2.456 -13.844 1.00 85.56 99 ILE A CA 1
ATOM 773 C C . ILE A 1 99 ? 3.442 3.831 -13.679 1.00 85.56 99 ILE A C 1
ATOM 775 O O . ILE A 1 99 ? 3.721 4.735 -14.464 1.00 85.56 99 ILE A O 1
ATOM 779 N N . LYS A 1 100 ? 2.627 4.031 -12.628 1.00 85.94 100 LYS A N 1
ATOM 780 C CA . LYS A 1 100 ? 1.967 5.319 -12.326 1.00 85.94 100 LYS A CA 1
ATOM 781 C C . LYS A 1 100 ? 2.974 6.467 -12.222 1.00 85.94 100 LYS A C 1
ATOM 783 O O . LYS A 1 100 ? 2.720 7.549 -12.741 1.00 85.94 100 LYS A O 1
ATOM 788 N N . TYR A 1 101 ? 4.127 6.222 -11.604 1.00 86.38 101 TYR A N 1
ATOM 789 C CA . TYR A 1 101 ? 5.200 7.212 -11.462 1.00 86.38 101 TYR A CA 1
ATOM 790 C C . TYR A 1 101 ? 6.201 7.224 -12.632 1.00 86.38 101 TYR A C 1
ATOM 792 O O . TYR A 1 101 ? 7.288 7.779 -12.492 1.00 86.38 101 TYR A O 1
ATOM 800 N N . LYS A 1 102 ? 5.857 6.623 -13.783 1.00 85.12 102 LYS A N 1
ATOM 801 C CA . LYS A 1 102 ? 6.686 6.570 -15.005 1.00 85.12 102 LYS A CA 1
ATOM 802 C C . LYS A 1 102 ? 8.087 5.961 -14.797 1.00 85.12 102 LYS A C 1
ATOM 804 O O . LYS A 1 102 ? 9.001 6.211 -15.578 1.00 85.12 102 LYS A O 1
ATOM 809 N N . MET A 1 103 ? 8.256 5.137 -13.760 1.00 84.31 103 MET A N 1
ATOM 810 C CA . MET A 1 103 ? 9.500 4.411 -13.468 1.00 84.31 103 MET A CA 1
ATOM 811 C C . MET A 1 103 ? 9.581 3.083 -14.228 1.00 84.31 103 MET A C 1
ATOM 813 O O . MET A 1 103 ? 10.675 2.626 -14.546 1.00 84.31 103 MET A O 1
ATOM 817 N N . CYS A 1 104 ? 8.431 2.473 -14.528 1.00 81.69 104 CYS A N 1
ATOM 818 C CA . CYS A 1 104 ? 8.299 1.286 -15.373 1.00 81.69 104 CYS A CA 1
ATOM 819 C C . CYS A 1 104 ? 7.456 1.614 -16.612 1.00 81.69 104 CYS A C 1
ATOM 821 O O . CYS A 1 104 ? 6.484 2.363 -16.513 1.00 81.69 104 CYS A O 1
ATOM 823 N N . LYS A 1 105 ? 7.781 1.007 -17.759 1.00 78.69 105 LYS A N 1
ATOM 824 C CA . LYS A 1 105 ? 6.891 1.012 -18.928 1.00 78.69 105 LYS A CA 1
ATOM 825 C C . LYS A 1 105 ? 5.723 0.045 -18.706 1.00 78.69 105 LYS A C 1
ATOM 827 O O . LYS A 1 105 ? 5.877 -0.973 -18.023 1.00 78.69 105 LYS A O 1
ATOM 832 N N . ARG A 1 106 ? 4.559 0.370 -19.274 1.00 69.75 106 ARG A N 1
ATOM 833 C CA . ARG A 1 106 ? 3.485 -0.612 -19.460 1.00 69.75 106 ARG A CA 1
ATOM 834 C C . ARG A 1 106 ? 3.997 -1.638 -20.473 1.00 69.75 106 ARG A C 1
ATOM 836 O O . ARG A 1 106 ? 4.634 -1.251 -21.446 1.00 69.75 106 ARG A O 1
ATOM 843 N N . ILE A 1 107 ? 3.830 -2.916 -20.161 1.00 60.69 107 ILE A N 1
ATOM 844 C CA . ILE A 1 107 ? 3.985 -3.978 -21.152 1.00 60.69 107 ILE A CA 1
ATOM 845 C C . ILE A 1 107 ? 2.543 -4.289 -21.521 1.00 60.69 107 ILE A C 1
ATOM 847 O O . ILE A 1 107 ? 1.803 -4.734 -20.638 1.00 60.69 107 ILE A O 1
ATOM 851 N N . ASP A 1 108 ? 2.146 -3.871 -22.717 1.00 44.91 108 ASP A N 1
ATOM 852 C CA . ASP A 1 108 ? 0.870 -4.227 -23.336 1.00 44.91 108 ASP A CA 1
ATOM 853 C C . ASP A 1 108 ? 0.977 -5.631 -23.949 1.00 44.91 108 ASP A C 1
ATOM 855 O O . ASP A 1 108 ? 2.082 -5.971 -24.441 1.00 44.91 108 ASP A O 1
#

Secondary structure (DSSP, 8-state):
-------------------------TT-----TTHHHHHHHHHHHHHHHHHHHHHHHHHHHHHHTT-GGGHHHHHHHHHHHHHHHHHHHS-SSHHHHHHHTTSS----

Radius of gyration: 26.44 Å; chains: 1; bounding box: 51×49×76 Å

Foldseek 3Di:
DDDDDDDDDDDDDDDDPDPPPDPDDPPDQDDDVLSPLLVVQQVVCVVVVVVVVVVLVVVLCVVLVVVPVCNVVSSVVSVVVVVVVCCVQPVPHSNVNCVVVVSHPDDD

Organism: Culter alburnus (NCBI:txid194366)